Protein AF-A0A2D7FK79-F1 (afdb_monomer_lite)

Structure (mmCIF, N/CA/C/O backbone):
data_AF-A0A2D7FK79-F1
#
_entry.id   AF-A0A2D7FK79-F1
#
loop_
_atom_site.group_PDB
_atom_site.id
_atom_site.type_symbol
_atom_site.label_atom_id
_atom_site.label_alt_id
_atom_site.label_comp_id
_atom_site.label_asym_id
_atom_site.label_entity_id
_atom_site.label_seq_id
_atom_site.pdbx_PDB_ins_code
_atom_site.Cartn_x
_atom_site.Cartn_y
_atom_site.Cartn_z
_atom_site.occupancy
_atom_site.B_iso_or_equiv
_atom_site.auth_seq_id
_atom_site.auth_comp_id
_atom_site.auth_asym_id
_atom_site.auth_atom_id
_atom_site.pdbx_PDB_model_num
ATOM 1 N N . MET A 1 1 ? -63.936 33.164 62.887 1.00 45.69 1 MET A N 1
ATOM 2 C CA . MET A 1 1 ? -63.053 32.159 62.251 1.00 45.69 1 MET A CA 1
ATOM 3 C C . MET A 1 1 ? -62.659 32.658 60.865 1.00 45.69 1 MET A C 1
ATOM 5 O O . MET A 1 1 ? -63.479 32.585 59.967 1.00 45.69 1 MET A O 1
ATOM 9 N N . LEU A 1 2 ? -61.465 33.233 60.682 1.00 51.94 2 LEU A N 1
ATOM 10 C CA . LEU A 1 2 ? -61.023 33.775 59.384 1.00 51.94 2 LEU A CA 1
ATOM 11 C C . LEU A 1 2 ? -59.509 33.596 59.213 1.00 51.94 2 LEU A C 1
ATOM 13 O O . LEU A 1 2 ? -58.746 34.542 59.372 1.00 51.94 2 LEU A O 1
ATOM 17 N N . LYS A 1 3 ? -59.059 32.373 58.924 1.00 54.53 3 LYS A N 1
ATOM 18 C CA . LYS A 1 3 ? -57.685 32.111 58.460 1.00 54.53 3 LYS A CA 1
ATOM 19 C C . LYS A 1 3 ? -57.657 30.907 57.514 1.00 54.53 3 LYS A C 1
ATOM 21 O O . LYS A 1 3 ? -57.050 29.910 57.854 1.00 54.53 3 LYS A O 1
ATOM 26 N N . ASN A 1 4 ? -58.330 30.981 56.363 1.00 54.19 4 ASN A N 1
ATOM 27 C CA . ASN A 1 4 ? -58.202 29.995 55.272 1.00 54.19 4 ASN A CA 1
ATOM 28 C C . ASN A 1 4 ? -58.569 30.617 53.909 1.00 54.19 4 ASN A C 1
ATOM 30 O O . ASN A 1 4 ? -59.445 30.129 53.218 1.00 54.19 4 ASN A O 1
ATOM 34 N N . LEU A 1 5 ? -57.942 31.738 53.535 1.00 56.78 5 LEU A N 1
ATOM 35 C CA . LEU A 1 5 ? -58.024 32.250 52.151 1.00 56.78 5 LEU A CA 1
ATOM 36 C C . LEU A 1 5 ? -56.651 32.558 51.529 1.00 56.78 5 LEU A C 1
ATOM 38 O O . LEU A 1 5 ? -56.518 32.614 50.311 1.00 56.78 5 LEU A O 1
ATOM 42 N N . ALA A 1 6 ? -55.602 32.722 52.344 1.00 54.41 6 ALA A N 1
ATOM 43 C CA . ALA A 1 6 ? -54.239 32.938 51.850 1.00 54.41 6 ALA A CA 1
ATOM 44 C C . ALA A 1 6 ? -53.544 31.636 51.403 1.00 54.41 6 ALA A C 1
ATOM 46 O O . ALA A 1 6 ? -52.600 31.680 50.615 1.00 54.41 6 ALA A O 1
ATOM 47 N N . LYS A 1 7 ? -54.002 30.476 51.896 1.00 50.06 7 LYS A N 1
ATOM 48 C CA . LYS A 1 7 ? -53.406 29.167 51.583 1.00 50.06 7 LYS A CA 1
ATOM 49 C C . LYS A 1 7 ? -53.801 28.677 50.184 1.00 50.06 7 LYS A C 1
ATOM 51 O O . LYS A 1 7 ? -52.971 28.093 49.493 1.00 50.06 7 LYS A O 1
ATOM 56 N N . ASP A 1 8 ? -55.005 29.026 49.734 1.00 52.53 8 ASP A N 1
ATOM 57 C CA . ASP A 1 8 ? -55.567 28.531 48.471 1.00 52.53 8 ASP A CA 1
ATOM 58 C C . ASP A 1 8 ? -55.015 29.267 47.242 1.00 52.53 8 ASP A C 1
ATOM 60 O O . ASP A 1 8 ? -54.855 28.676 46.176 1.00 52.53 8 ASP A O 1
ATOM 64 N N . ARG A 1 9 ? -54.613 30.538 47.390 1.00 54.81 9 ARG A N 1
ATOM 65 C CA . ARG A 1 9 ? -53.990 31.302 46.293 1.00 54.81 9 ARG A CA 1
ATOM 66 C C . ARG A 1 9 ? -52.567 30.838 45.965 1.00 54.81 9 ARG A C 1
ATOM 68 O O . ARG A 1 9 ? -52.196 30.826 44.797 1.00 54.81 9 ARG A O 1
ATOM 75 N N . ARG A 1 10 ? -51.804 30.366 46.961 1.00 54.81 10 ARG A N 1
ATOM 76 C CA . ARG A 1 10 ? -50.448 29.825 46.743 1.00 54.81 10 ARG A CA 1
ATOM 77 C C . ARG A 1 10 ? -50.456 28.508 45.966 1.00 54.81 10 ARG A C 1
ATOM 79 O O . ARG A 1 10 ? -49.576 28.298 45.143 1.00 54.81 10 ARG A O 1
ATOM 86 N N . ALA A 1 11 ? -51.448 27.643 46.181 1.00 48.62 11 ALA A N 1
ATOM 87 C CA . ALA A 1 11 ? -51.565 26.388 45.435 1.00 48.62 11 ALA A CA 1
ATOM 88 C C . ALA A 1 11 ? -51.902 26.619 43.947 1.00 48.62 11 ALA A C 1
ATOM 90 O O . ALA A 1 11 ? -51.396 25.908 43.080 1.00 48.62 11 ALA A O 1
ATOM 91 N N . ALA A 1 12 ? -52.700 27.648 43.641 1.00 47.81 12 ALA A N 1
ATOM 92 C CA . ALA A 1 12 ? -53.093 27.984 42.273 1.00 47.81 12 ALA A CA 1
ATOM 93 C C . ALA A 1 12 ? -51.982 28.679 41.457 1.00 47.81 12 ALA A C 1
ATOM 95 O O . ALA A 1 12 ? -51.916 28.501 40.241 1.00 47.81 12 ALA A O 1
ATOM 96 N N . GLU A 1 13 ? -51.083 29.435 42.097 1.00 49.25 13 GLU A N 1
ATOM 97 C CA . GLU A 1 13 ? -49.941 30.062 41.408 1.00 49.25 13 GLU A CA 1
ATOM 98 C C . GLU A 1 13 ? -48.824 29.062 41.070 1.00 49.25 13 GLU A C 1
ATOM 100 O O . GLU A 1 13 ? -48.232 29.146 39.995 1.00 49.25 13 GLU A O 1
ATOM 105 N N . ILE A 1 14 ? -48.577 28.067 41.930 1.00 50.00 14 ILE A N 1
ATOM 106 C CA . ILE A 1 14 ? -47.514 27.067 41.718 1.00 50.00 14 ILE A CA 1
ATOM 107 C C . ILE A 1 14 ? -47.844 26.139 40.531 1.00 50.00 14 ILE A C 1
ATOM 109 O O . ILE A 1 14 ? -46.950 25.743 39.785 1.00 50.00 14 ILE A O 1
ATOM 113 N N . ALA A 1 15 ? -49.128 25.858 40.282 1.00 51.53 15 ALA A N 1
ATOM 114 C CA . ALA A 1 15 ? -49.566 25.040 39.147 1.00 51.53 15 ALA A CA 1
ATOM 115 C C . ALA A 1 15 ? -49.451 25.753 37.783 1.00 51.53 15 ALA A C 1
ATOM 117 O O . ALA A 1 15 ? -49.364 25.090 36.752 1.00 51.53 15 ALA A O 1
ATOM 118 N N . LYS A 1 16 ? -49.410 27.093 37.754 1.00 49.41 16 LYS A N 1
ATOM 119 C CA . LYS A 1 16 ? -49.280 27.874 36.508 1.00 49.41 16 LYS A CA 1
ATOM 120 C C . LYS A 1 16 ? -47.835 27.987 36.011 1.00 49.41 16 LYS A C 1
ATOM 122 O O . LYS A 1 16 ? -47.616 28.342 34.857 1.00 49.41 16 LYS A O 1
ATOM 127 N N . ALA A 1 17 ? -46.867 27.664 36.868 1.00 48.56 17 ALA A N 1
ATOM 128 C CA . ALA A 1 17 ? -45.440 27.686 36.555 1.00 48.56 17 ALA A CA 1
ATOM 129 C C . ALA A 1 17 ? -44.871 26.307 36.165 1.00 48.56 17 ALA A C 1
ATOM 131 O O . ALA A 1 17 ? -43.729 26.227 35.714 1.00 48.56 17 ALA A O 1
ATOM 132 N N . TYR A 1 18 ? -45.638 25.218 36.302 1.00 48.09 18 TYR A N 1
ATOM 133 C CA . TYR A 1 18 ? -45.179 23.885 35.909 1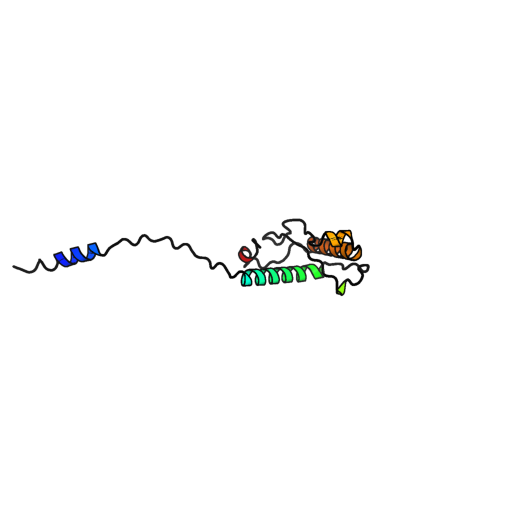.00 48.09 18 TYR A CA 1
ATOM 134 C C . TYR A 1 18 ? -45.495 23.609 34.437 1.00 48.09 18 TYR A C 1
ATOM 136 O O . TYR A 1 18 ? -46.482 22.966 34.084 1.00 48.09 18 TYR A O 1
ATOM 144 N N . VAL A 1 19 ? -44.623 24.095 33.557 1.00 54.34 19 VAL A N 1
ATOM 145 C CA . VAL A 1 19 ? -44.492 23.522 32.216 1.00 54.34 19 VAL A CA 1
ATOM 146 C C . VAL A 1 19 ? -43.682 22.236 32.387 1.00 54.34 19 VAL A C 1
ATOM 148 O O . VAL A 1 19 ? -42.546 22.325 32.859 1.00 54.34 19 VAL A O 1
ATOM 151 N N . PRO A 1 20 ? -44.194 21.040 32.034 1.00 47.28 20 PRO A N 1
ATOM 152 C CA . PRO A 1 20 ? -43.343 19.867 32.000 1.00 47.28 20 PRO A CA 1
ATOM 153 C C . PRO A 1 20 ? -42.301 20.134 30.920 1.00 47.28 20 PRO A C 1
ATOM 155 O O . PRO A 1 20 ? -42.610 20.154 29.726 1.00 47.28 20 PRO A O 1
ATOM 158 N N . ALA A 1 21 ? -41.067 20.397 31.346 1.00 50.34 21 ALA A N 1
ATOM 159 C CA . ALA A 1 21 ? -39.923 20.373 30.465 1.00 50.34 21 ALA A CA 1
ATOM 160 C C . ALA A 1 21 ? -39.932 18.986 29.825 1.00 50.34 21 ALA A C 1
ATOM 162 O O . ALA A 1 21 ? -39.575 17.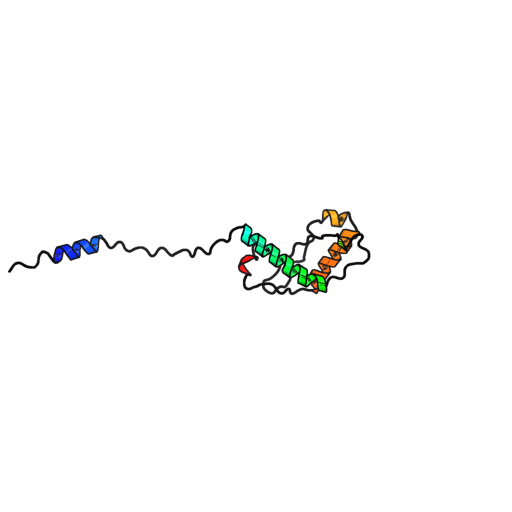993 30.460 1.00 50.34 21 ALA A O 1
ATOM 163 N N . LYS A 1 22 ? -40.411 18.902 28.575 1.00 49.72 22 LYS A N 1
ATOM 164 C CA . LYS A 1 22 ? -40.114 17.768 27.711 1.00 49.72 22 LYS A CA 1
ATOM 165 C C . LYS A 1 22 ? -38.618 17.578 27.858 1.00 49.72 22 LYS A C 1
ATOM 167 O O . LYS A 1 22 ? -37.862 18.476 27.491 1.00 49.72 22 LYS A O 1
ATOM 172 N N . VAL A 1 23 ? -38.221 16.452 28.442 1.00 49.16 23 VAL A N 1
ATOM 173 C CA . VAL A 1 23 ? -36.848 15.971 28.413 1.00 49.16 23 VAL A CA 1
ATOM 174 C C . VAL A 1 23 ? -36.530 15.838 26.932 1.00 49.16 23 VAL A C 1
ATOM 176 O O . VAL A 1 23 ? -36.841 14.839 26.283 1.00 49.16 23 VAL A O 1
ATOM 179 N N . ALA A 1 24 ? -36.026 16.929 26.359 1.00 48.41 24 ALA A N 1
ATOM 180 C CA . ALA A 1 24 ? -35.410 16.933 25.064 1.00 48.41 24 ALA A CA 1
ATOM 181 C C . ALA A 1 24 ? -34.286 15.927 25.226 1.00 48.41 24 ALA A C 1
ATOM 183 O O . ALA A 1 24 ? -33.358 16.158 25.999 1.00 48.41 24 ALA A O 1
ATOM 184 N N . LYS A 1 25 ? -34.448 14.767 24.582 1.00 41.28 25 LYS A N 1
ATOM 185 C CA . LYS A 1 25 ? -33.383 13.789 24.420 1.00 41.28 25 LYS A CA 1
ATOM 186 C C . LYS A 1 25 ? -32.151 14.588 24.032 1.00 41.28 25 LYS A C 1
ATOM 188 O O . LYS A 1 25 ? -32.117 15.156 22.938 1.00 41.28 25 LYS A O 1
ATOM 193 N N . GLN A 1 26 ? -31.205 14.697 24.959 1.00 41.81 26 GLN A N 1
ATOM 194 C CA . GLN A 1 26 ? -29.901 15.242 24.660 1.00 41.81 26 GLN A CA 1
ATOM 195 C C . GLN A 1 26 ? -29.373 14.338 23.556 1.00 41.81 26 GLN A C 1
ATOM 197 O O . GLN A 1 26 ? -29.131 13.151 23.769 1.00 41.81 26 GLN A O 1
ATOM 202 N N . LYS A 1 27 ? -29.322 14.866 22.333 1.00 43.53 27 LYS A N 1
ATOM 203 C CA . LYS A 1 27 ? -28.494 14.260 21.307 1.00 43.53 27 LYS A CA 1
ATOM 204 C C . LYS A 1 27 ? -27.097 14.356 21.893 1.00 43.53 27 LYS A C 1
ATOM 206 O O . LYS A 1 27 ? -26.620 15.462 22.120 1.00 43.53 27 LYS A O 1
ATOM 211 N N . GLU A 1 28 ? -26.517 13.219 22.250 1.00 44.19 28 GLU A N 1
ATOM 212 C CA . GLU A 1 28 ? -25.112 13.147 22.613 1.00 44.19 28 GLU A CA 1
ATOM 213 C C . GLU A 1 28 ? -24.315 13.708 21.432 1.00 44.19 28 GLU A C 1
ATOM 215 O O . GLU A 1 28 ? -24.058 13.019 20.443 1.00 44.19 28 GLU A O 1
ATOM 220 N N . ASP A 1 29 ? -23.959 14.988 21.511 1.00 51.72 29 ASP A N 1
ATOM 221 C CA . ASP A 1 29 ? -22.993 15.604 20.620 1.00 51.72 29 ASP A CA 1
ATOM 222 C C . ASP A 1 29 ? -21.626 15.038 21.002 1.00 51.72 29 ASP A C 1
ATOM 224 O O . ASP A 1 29 ? -20.844 15.637 21.741 1.00 51.72 29 ASP A O 1
ATOM 228 N N . LYS A 1 30 ? -21.328 13.829 20.505 1.00 50.78 30 LYS A N 1
ATOM 229 C CA . LYS A 1 30 ? -19.944 13.361 2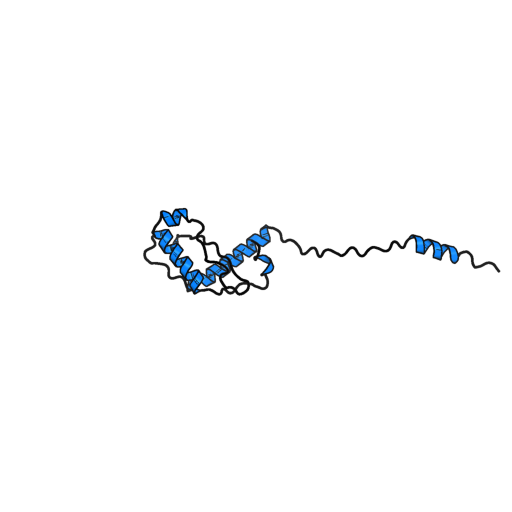0.413 1.00 50.78 30 LYS A CA 1
ATOM 230 C C . LYS A 1 30 ? -19.169 14.471 19.693 1.00 50.78 30 LYS A C 1
ATOM 232 O O . LYS A 1 30 ? -19.562 14.826 18.577 1.00 50.78 30 LYS A O 1
ATOM 237 N N . PRO A 1 31 ? -18.098 15.037 20.277 1.00 51.00 31 PRO A N 1
ATOM 238 C CA . PRO A 1 31 ? -17.391 16.139 19.648 1.00 51.00 31 PRO A CA 1
ATOM 239 C C . PRO A 1 31 ? -16.862 15.665 18.294 1.00 51.00 31 PRO A C 1
ATOM 241 O O . PRO A 1 31 ? -15.989 14.795 18.219 1.00 51.00 31 PRO A O 1
ATOM 244 N N . LYS A 1 32 ? -17.407 16.220 17.205 1.00 59.69 32 LYS A N 1
ATOM 245 C CA . LYS A 1 32 ? -16.835 16.075 15.865 1.00 59.69 32 LYS A CA 1
ATOM 246 C C . LYS A 1 32 ? -15.464 16.738 15.930 1.00 59.69 32 LYS A C 1
ATOM 248 O O . LYS A 1 32 ? -15.371 17.962 15.959 1.00 59.69 32 LYS A O 1
ATOM 253 N N . ARG A 1 33 ? -14.406 15.935 16.065 1.00 62.25 33 ARG A N 1
ATOM 254 C CA . ARG A 1 33 ? -13.024 16.431 16.115 1.00 62.25 33 ARG A CA 1
ATOM 255 C C . ARG A 1 33 ? -12.772 17.380 14.946 1.00 62.25 33 ARG A C 1
ATOM 257 O O . ARG A 1 33 ? -13.305 17.172 13.856 1.00 62.25 33 ARG A O 1
ATOM 264 N N . SER A 1 34 ? -11.941 18.400 15.160 1.00 81.19 34 SER A N 1
ATOM 265 C CA . SER A 1 34 ? -11.550 19.294 14.070 1.00 81.19 34 SER A CA 1
ATOM 266 C C . SER A 1 34 ? -10.911 18.478 12.937 1.00 81.19 34 SER A C 1
ATOM 268 O O . SER A 1 34 ? -10.193 17.504 13.186 1.00 81.19 34 SER A O 1
ATOM 270 N N . ALA A 1 35 ? -11.149 18.864 11.681 1.00 79.12 35 ALA A N 1
ATOM 271 C CA . ALA A 1 35 ? -10.585 18.171 10.516 1.00 79.12 35 ALA A CA 1
ATOM 272 C C . ALA A 1 35 ? -9.048 18.051 10.586 1.00 79.12 35 ALA A C 1
ATOM 274 O O . ALA A 1 35 ? -8.465 17.084 10.098 1.00 79.12 35 ALA A O 1
ATOM 275 N N . LEU A 1 36 ? -8.388 19.011 11.244 1.00 80.62 36 LEU A N 1
ATOM 276 C CA . LEU A 1 36 ? -6.957 18.975 11.534 1.00 80.62 36 LEU A CA 1
ATOM 277 C C . LEU A 1 36 ? -6.578 17.787 12.428 1.00 80.62 36 LEU A C 1
ATOM 279 O O . LEU A 1 36 ? -5.634 17.064 12.119 1.00 80.62 36 LEU A O 1
ATOM 283 N N . GLN A 1 37 ? -7.325 17.552 13.507 1.00 79.56 37 GLN A N 1
ATOM 284 C CA . GLN A 1 37 ? -7.051 16.449 14.424 1.00 79.56 37 GLN A CA 1
ATOM 285 C C . GLN A 1 37 ? -7.244 15.085 13.747 1.00 79.56 37 GLN A C 1
ATOM 287 O O . GLN A 1 37 ? -6.437 14.184 13.963 1.00 79.56 37 GLN A O 1
ATOM 292 N N . ALA A 1 38 ? -8.256 14.941 12.884 1.00 76.19 38 ALA A N 1
ATOM 293 C CA . ALA A 1 38 ? -8.453 13.725 12.091 1.00 76.19 38 ALA A CA 1
ATOM 294 C C . ALA A 1 38 ? -7.266 13.449 11.147 1.00 76.19 38 ALA A C 1
ATOM 296 O O . ALA A 1 38 ? -6.752 12.332 11.103 1.00 76.19 38 ALA A O 1
ATOM 297 N N . ARG A 1 39 ? -6.764 14.482 10.457 1.00 76.56 39 ARG A N 1
ATOM 298 C CA . ARG A 1 39 ? -5.592 14.373 9.568 1.00 76.56 39 ARG A CA 1
ATOM 299 C C . ARG A 1 39 ? -4.315 13.990 10.314 1.00 76.56 39 ARG A C 1
ATOM 301 O O . ARG A 1 39 ? -3.572 13.137 9.839 1.00 76.56 39 ARG A O 1
ATOM 308 N N . LEU A 1 40 ? -4.064 14.590 11.479 1.00 79.69 40 LEU A N 1
ATOM 309 C CA . LEU A 1 40 ? -2.898 14.261 12.309 1.00 79.69 40 LEU A CA 1
ATOM 310 C C . LEU A 1 40 ? -2.932 12.801 12.780 1.00 79.69 40 LEU A C 1
ATOM 312 O O . LEU A 1 40 ? -1.912 12.115 12.740 1.00 79.69 40 LEU A O 1
ATOM 316 N N . MET A 1 41 ? -4.110 12.306 13.162 1.00 78.06 41 MET A N 1
ATOM 317 C CA . MET A 1 41 ? -4.295 10.901 13.529 1.00 78.06 41 MET A CA 1
ATOM 318 C C . MET A 1 41 ? -4.062 9.961 12.342 1.00 78.06 41 MET A C 1
ATOM 320 O O . MET A 1 41 ? -3.327 8.984 12.478 1.00 78.06 41 MET A O 1
ATOM 324 N N . ALA A 1 42 ? -4.622 10.273 11.167 1.00 76.88 42 ALA A N 1
ATOM 325 C CA . ALA A 1 42 ? -4.398 9.497 9.946 1.00 76.88 42 ALA A CA 1
ATOM 326 C C . ALA A 1 42 ? -2.906 9.454 9.559 1.00 76.88 42 ALA A C 1
ATOM 328 O O . ALA A 1 42 ? -2.383 8.395 9.209 1.00 76.88 42 ALA A O 1
ATOM 329 N N . ALA A 1 43 ? -2.191 10.574 9.701 1.00 78.69 43 ALA A N 1
ATOM 330 C CA . ALA A 1 43 ? -0.746 10.627 9.489 1.00 78.69 43 ALA A CA 1
ATOM 331 C C . ALA A 1 43 ? 0.018 9.735 10.486 1.00 78.69 43 ALA A C 1
ATOM 333 O O . ALA A 1 43 ? 0.899 8.973 10.082 1.00 78.69 43 ALA 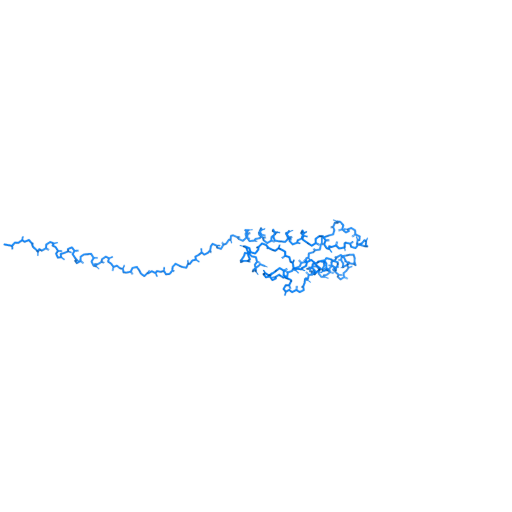A O 1
ATOM 334 N N . GLY A 1 44 ? -0.348 9.768 11.772 1.00 82.50 44 GLY A N 1
ATOM 335 C CA . GLY A 1 44 ? 0.232 8.893 12.796 1.00 82.50 44 GLY A CA 1
ATOM 336 C C . GLY A 1 44 ? -0.014 7.403 12.528 1.00 82.50 44 GLY A C 1
ATOM 337 O O . GLY A 1 44 ? 0.893 6.583 12.693 1.00 82.50 44 GLY A O 1
ATOM 338 N N . LEU A 1 45 ? -1.210 7.050 12.044 1.00 82.62 45 LEU A N 1
ATOM 339 C CA . LEU A 1 45 ? -1.540 5.689 11.618 1.00 82.62 45 LEU A CA 1
ATOM 340 C C . LEU A 1 45 ? -0.658 5.246 10.445 1.00 82.62 45 LEU A C 1
ATOM 342 O O . LEU A 1 45 ? -0.033 4.188 10.517 1.00 82.62 45 LEU A O 1
ATOM 346 N N . GLY A 1 46 ? -0.536 6.081 9.409 1.00 84.19 46 GLY A N 1
ATOM 347 C CA . GLY A 1 46 ? 0.331 5.815 8.259 1.00 84.19 46 GLY A CA 1
ATOM 348 C C . GLY A 1 46 ? 1.791 5.586 8.663 1.00 84.19 46 GLY A C 1
ATOM 349 O O . GLY A 1 46 ? 2.426 4.645 8.189 1.00 84.19 46 GLY A O 1
ATOM 350 N N . GLN A 1 47 ? 2.312 6.379 9.604 1.00 86.56 47 GLN A N 1
ATOM 351 C CA . GLN A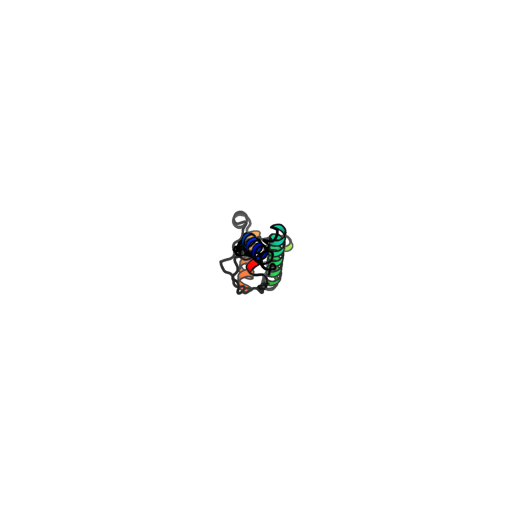 1 47 ? 3.661 6.188 10.150 1.00 86.56 47 GLN A CA 1
ATOM 352 C C . GLN A 1 47 ? 3.802 4.896 10.968 1.00 86.56 47 GLN A C 1
ATOM 354 O O . GLN A 1 47 ? 4.847 4.246 10.919 1.00 86.56 47 GLN A O 1
ATOM 359 N N . SER A 1 48 ? 2.777 4.508 11.733 1.00 88.75 48 SER A N 1
ATOM 360 C CA . SER A 1 48 ? 2.767 3.234 12.466 1.00 88.75 48 SER A CA 1
ATOM 361 C C . SER A 1 48 ? 2.850 2.044 11.512 1.00 88.75 48 SER A C 1
ATOM 363 O O . SER A 1 48 ? 3.662 1.141 11.712 1.00 88.75 48 SER A O 1
ATOM 365 N N . VAL A 1 49 ? 2.054 2.072 10.444 1.00 90.44 49 VAL A N 1
ATOM 366 C CA . VAL A 1 49 ? 2.054 1.026 9.417 1.00 90.44 49 VAL A CA 1
ATOM 367 C C . VAL A 1 49 ? 3.397 0.996 8.698 1.00 90.44 49 VAL A C 1
ATOM 369 O O . VAL A 1 49 ? 3.991 -0.067 8.574 1.00 90.44 49 VAL A O 1
ATOM 372 N N . ASN A 1 50 ? 3.929 2.154 8.295 1.00 90.19 50 ASN A N 1
ATOM 373 C CA . ASN A 1 50 ? 5.223 2.234 7.619 1.00 90.19 50 ASN A CA 1
ATOM 374 C C . ASN A 1 50 ? 6.342 1.573 8.445 1.00 90.19 50 ASN A C 1
ATOM 376 O O . ASN A 1 50 ? 7.058 0.716 7.931 1.00 90.19 50 ASN A O 1
ATOM 380 N N . ARG A 1 51 ? 6.415 1.868 9.752 1.00 92.00 51 ARG A N 1
ATOM 381 C CA . ARG A 1 51 ? 7.387 1.241 10.667 1.00 92.00 51 ARG A CA 1
ATOM 382 C C . ARG A 1 51 ? 7.260 -0.280 10.748 1.00 92.00 51 ARG A C 1
ATOM 384 O O . ARG A 1 51 ? 8.263 -0.951 10.951 1.00 92.00 51 ARG A O 1
ATOM 391 N N . GLN A 1 52 ? 6.052 -0.815 10.596 1.00 93.44 52 GLN A N 1
ATOM 392 C CA . GLN A 1 52 ? 5.810 -2.260 10.590 1.00 93.44 52 GLN A CA 1
ATOM 393 C C . GLN A 1 52 ? 6.114 -2.905 9.234 1.00 93.44 52 GLN A C 1
ATOM 395 O O . GLN A 1 52 ? 6.447 -4.082 9.195 1.00 93.44 52 GLN A O 1
ATOM 400 N N . VAL A 1 53 ? 6.032 -2.146 8.136 1.00 92.94 53 VAL A N 1
ATOM 401 C CA . VAL A 1 53 ? 6.318 -2.636 6.778 1.00 92.94 53 VAL A CA 1
ATOM 402 C C . VAL A 1 53 ? 7.815 -2.714 6.494 1.00 92.94 53 VAL A C 1
ATOM 404 O O . VAL A 1 53 ? 8.262 -3.670 5.863 1.00 92.94 53 VAL A O 1
ATOM 407 N N . VAL A 1 54 ? 8.588 -1.726 6.960 1.00 90.81 54 VAL A N 1
ATOM 408 C CA . VAL A 1 54 ? 10.037 -1.626 6.701 1.00 90.81 54 VAL A CA 1
ATOM 409 C C . VAL A 1 54 ? 10.791 -2.937 6.993 1.00 90.81 54 VAL A C 1
ATOM 411 O O . VAL A 1 54 ? 11.554 -3.356 6.125 1.00 90.81 54 VAL A O 1
ATOM 414 N N . PRO A 1 55 ? 10.557 -3.647 8.116 1.00 91.81 55 PRO A N 1
ATOM 415 C CA . PRO A 1 55 ? 11.231 -4.914 8.403 1.00 91.81 55 PRO A CA 1
ATOM 416 C C . PRO A 1 55 ? 10.962 -6.053 7.409 1.00 91.81 55 PRO A C 1
ATOM 418 O O . PRO A 1 55 ? 11.845 -6.882 7.217 1.00 91.81 55 PRO A O 1
ATOM 421 N N . CYS A 1 56 ? 9.784 -6.125 6.769 1.00 93.69 56 CYS A N 1
ATOM 422 C CA . CYS A 1 56 ? 9.516 -7.167 5.762 1.00 93.69 56 CYS A CA 1
ATOM 423 C C . CYS A 1 56 ? 9.856 -6.718 4.335 1.00 93.69 56 CYS A C 1
ATOM 425 O O . CYS A 1 56 ? 9.677 -7.485 3.384 1.00 93.69 56 CYS A O 1
ATOM 427 N N . TRP A 1 57 ? 10.295 -5.471 4.145 1.00 91.06 57 TRP A N 1
ATOM 428 C CA . TRP A 1 57 ? 10.524 -4.932 2.815 1.00 91.06 57 TRP A CA 1
ATOM 429 C C . TRP A 1 57 ? 11.919 -5.279 2.295 1.00 91.06 57 TRP A C 1
ATOM 431 O O . TRP A 1 57 ? 12.922 -4.675 2.664 1.00 91.06 57 TRP A O 1
ATOM 441 N N . SER A 1 58 ? 11.975 -6.230 1.360 1.00 87.81 58 SER A N 1
ATOM 442 C CA . SER A 1 58 ? 13.179 -6.491 0.568 1.00 87.81 58 SER A CA 1
ATOM 443 C C . SER A 1 58 ? 13.318 -5.436 -0.534 1.00 87.81 58 SER A C 1
ATOM 445 O O . SER A 1 58 ? 12.693 -5.529 -1.595 1.00 87.81 58 SER A O 1
ATOM 447 N N . ILE A 1 59 ? 14.097 -4.387 -0.262 1.00 82.88 59 ILE A N 1
ATOM 448 C CA . ILE A 1 59 ? 14.344 -3.309 -1.224 1.00 82.88 59 ILE A CA 1
ATOM 449 C C . ILE A 1 59 ? 15.191 -3.864 -2.386 1.00 82.88 59 ILE A C 1
ATOM 451 O O . ILE A 1 59 ? 16.318 -4.308 -2.164 1.00 82.88 59 ILE A O 1
ATOM 455 N N . PRO A 1 60 ? 14.675 -3.864 -3.627 1.00 78.12 60 PRO A N 1
ATOM 456 C CA . PRO A 1 60 ? 15.376 -4.440 -4.767 1.00 78.12 60 PRO A CA 1
ATOM 457 C C . PRO A 1 60 ? 16.616 -3.615 -5.137 1.00 78.12 60 PRO A C 1
ATOM 459 O O . PRO A 1 60 ? 16.520 -2.421 -5.420 1.00 78.12 60 PRO A O 1
ATOM 462 N N . ALA A 1 61 ? 17.774 -4.279 -5.222 1.00 68.06 61 ALA A N 1
ATOM 463 C CA . ALA A 1 61 ? 19.070 -3.662 -5.536 1.00 68.06 61 ALA A CA 1
ATOM 464 C C . ALA A 1 61 ? 19.127 -2.963 -6.915 1.00 68.06 61 ALA A C 1
ATOM 466 O O . ALA A 1 61 ? 20.004 -2.139 -7.156 1.00 68.06 61 ALA A O 1
ATOM 467 N N . GLY A 1 62 ? 18.189 -3.271 -7.820 1.00 62.81 62 GLY A N 1
ATOM 468 C CA . GLY A 1 62 ? 18.115 -2.705 -9.173 1.00 62.81 62 GLY A CA 1
ATOM 469 C C . GLY A 1 62 ? 17.358 -1.377 -9.290 1.00 62.81 62 GLY A C 1
ATOM 470 O O . GLY A 1 62 ? 17.335 -0.780 -10.367 1.00 62.81 62 GLY A O 1
ATOM 471 N N . ALA A 1 63 ? 16.730 -0.896 -8.217 1.00 66.50 63 ALA A N 1
ATOM 472 C CA . ALA A 1 63 ? 16.035 0.380 -8.247 1.00 66.50 63 ALA A CA 1
ATOM 473 C C . ALA A 1 63 ? 17.028 1.540 -8.117 1.00 66.50 63 ALA A C 1
ATOM 475 O O . ALA A 1 63 ? 17.514 1.854 -7.027 1.00 66.50 63 ALA A O 1
ATOM 476 N N . LYS A 1 64 ? 17.328 2.207 -9.237 1.00 63.53 64 LYS A N 1
ATOM 477 C CA . LYS A 1 64 ? 18.144 3.428 -9.218 1.00 63.53 64 LYS A CA 1
ATOM 478 C C . LYS A 1 64 ? 17.539 4.434 -8.234 1.00 63.53 64 LYS A C 1
ATOM 480 O O . LYS A 1 64 ? 16.340 4.702 -8.278 1.00 63.53 64 LYS A O 1
ATOM 485 N N . ASN A 1 65 ? 18.372 4.998 -7.359 1.00 66.25 65 ASN A N 1
ATOM 486 C CA . ASN A 1 65 ? 17.971 5.953 -6.319 1.00 66.25 65 ASN A CA 1
ATOM 487 C C . ASN A 1 65 ? 16.927 5.418 -5.318 1.00 66.25 65 ASN A C 1
ATOM 489 O O . ASN A 1 65 ? 16.139 6.207 -4.798 1.00 66.25 65 ASN A O 1
ATOM 493 N N . ALA A 1 66 ? 16.925 4.111 -5.016 1.00 67.88 66 ALA A N 1
ATOM 494 C CA . ALA A 1 66 ? 15.997 3.502 -4.054 1.00 67.88 66 ALA A CA 1
ATOM 495 C C . ALA A 1 66 ? 15.892 4.277 -2.724 1.00 67.88 66 ALA A C 1
ATOM 497 O O . ALA A 1 66 ? 14.790 4.447 -2.212 1.00 67.88 66 ALA A O 1
ATOM 498 N N . GLY A 1 67 ? 17.006 4.819 -2.211 1.00 70.31 67 GLY A N 1
ATOM 499 C CA . GLY A 1 67 ? 17.033 5.599 -0.964 1.00 70.31 67 GLY A CA 1
ATOM 500 C C . GLY A 1 67 ? 16.257 6.925 -0.999 1.00 70.31 67 GLY A C 1
ATOM 501 O O . GLY A 1 67 ? 15.800 7.383 0.042 1.00 70.31 67 GLY A O 1
ATOM 502 N N . ASN A 1 68 ? 16.048 7.509 -2.184 1.00 78.50 68 ASN A N 1
ATOM 503 C CA . ASN A 1 68 ? 15.305 8.765 -2.366 1.00 78.50 68 ASN A CA 1
ATOM 504 C C . ASN A 1 68 ? 13.932 8.546 -3.023 1.00 78.50 68 ASN A C 1
ATOM 506 O O . ASN A 1 68 ? 13.210 9.506 -3.307 1.00 78.50 68 ASN A O 1
ATOM 510 N N . MET A 1 69 ? 13.564 7.296 -3.310 1.00 85.38 69 MET A N 1
ATOM 511 C CA . MET A 1 69 ? 12.331 6.982 -4.014 1.00 85.38 69 MET A CA 1
ATOM 512 C C . MET A 1 69 ? 11.163 6.862 -3.036 1.00 85.38 69 MET A C 1
ATOM 514 O O . MET A 1 69 ? 11.147 6.005 -2.157 1.00 85.38 69 MET A O 1
ATOM 518 N N . ARG A 1 70 ? 10.143 7.699 -3.229 1.00 89.00 70 ARG A N 1
ATOM 519 C CA . ARG A 1 70 ? 8.876 7.615 -2.498 1.00 89.00 70 ARG A CA 1
ATOM 520 C C . ARG A 1 70 ? 7.826 6.925 -3.363 1.00 89.00 70 ARG A C 1
ATOM 522 O O . ARG A 1 70 ? 7.571 7.371 -4.480 1.00 89.00 70 ARG A O 1
ATOM 529 N N . VAL A 1 71 ? 7.206 5.873 -2.832 1.00 90.75 71 VAL A N 1
ATOM 530 C CA . VAL A 1 71 ? 6.038 5.212 -3.428 1.00 90.75 71 VAL A CA 1
ATOM 531 C C . VAL A 1 71 ? 4.834 5.495 -2.541 1.00 90.75 71 VAL A C 1
ATOM 533 O O . VAL A 1 71 ? 4.849 5.173 -1.355 1.00 90.75 71 VAL A O 1
ATOM 536 N N . GLU A 1 72 ? 3.798 6.102 -3.111 1.00 93.12 72 GLU A N 1
ATOM 537 C CA . GLU A 1 72 ? 2.537 6.337 -2.414 1.00 93.12 72 GLU A CA 1
ATOM 538 C C . GLU A 1 72 ? 1.571 5.182 -2.689 1.00 93.12 72 GLU A C 1
ATOM 540 O O . GLU A 1 72 ? 1.283 4.849 -3.843 1.00 93.12 72 GLU A O 1
ATOM 545 N N . ILE A 1 73 ? 1.112 4.539 -1.615 1.00 93.88 73 ILE A N 1
ATOM 546 C CA . ILE A 1 73 ? 0.251 3.360 -1.674 1.00 93.88 73 ILE A CA 1
ATOM 547 C C . ILE A 1 73 ? -0.975 3.613 -0.811 1.00 93.88 73 ILE A C 1
ATOM 549 O O . ILE A 1 73 ? -0.864 3.846 0.393 1.00 93.88 73 ILE A O 1
ATOM 553 N N . ARG A 1 74 ? -2.152 3.491 -1.419 1.00 92.69 74 ARG A N 1
ATOM 554 C CA . ARG A 1 74 ? -3.424 3.453 -0.711 1.00 92.69 74 ARG A CA 1
ATOM 555 C C . ARG A 1 74 ? -3.718 2.040 -0.244 1.00 92.69 74 ARG A C 1
ATOM 557 O O . ARG A 1 74 ? -3.680 1.072 -1.010 1.00 92.69 74 ARG A O 1
ATOM 564 N N . ILE A 1 75 ? -4.062 1.947 1.030 1.00 90.94 75 ILE A N 1
ATOM 565 C CA . ILE A 1 75 ? -4.368 0.703 1.726 1.00 90.94 75 ILE A CA 1
ATOM 566 C C . ILE A 1 75 ? -5.725 0.825 2.404 1.00 90.94 75 ILE A C 1
ATOM 568 O O . ILE A 1 75 ? -6.069 1.877 2.934 1.00 90.94 75 ILE A O 1
ATOM 572 N N . ARG A 1 76 ? -6.502 -0.259 2.366 1.00 89.31 76 ARG A N 1
ATOM 573 C CA . ARG A 1 76 ? -7.722 -0.415 3.162 1.00 89.31 76 ARG A CA 1
ATOM 574 C C . ARG A 1 76 ? -7.456 -1.484 4.204 1.00 89.31 76 ARG A C 1
ATOM 576 O O . ARG A 1 76 ? -6.963 -2.556 3.853 1.00 89.31 76 ARG A O 1
ATOM 583 N N . MET A 1 77 ? -7.769 -1.191 5.457 1.00 86.50 77 MET A N 1
ATOM 584 C CA . MET A 1 77 ? -7.513 -2.084 6.582 1.00 86.50 77 MET A CA 1
ATOM 585 C C . MET A 1 77 ? -8.806 -2.454 7.285 1.00 86.50 77 MET A C 1
ATOM 587 O O . MET A 1 77 ? -9.721 -1.638 7.392 1.00 86.50 77 MET A O 1
ATOM 591 N N . ASN A 1 78 ? -8.839 -3.678 7.786 1.00 87.81 78 ASN A N 1
ATOM 592 C CA . ASN A 1 78 ? -9.886 -4.172 8.659 1.00 87.81 78 ASN A CA 1
ATOM 593 C C . ASN A 1 78 ? -9.569 -3.829 10.130 1.00 87.81 78 ASN A C 1
ATOM 595 O O . ASN A 1 78 ? -8.411 -3.570 10.473 1.00 87.81 78 ASN A O 1
ATOM 599 N N . PRO A 1 79 ? -10.576 -3.853 11.024 1.00 81.56 79 PRO A N 1
ATOM 600 C CA . PRO A 1 79 ? -10.374 -3.651 12.460 1.00 81.56 79 PRO A CA 1
ATOM 601 C C . PRO A 1 79 ? -9.541 -4.734 13.161 1.00 81.56 79 PRO A C 1
ATOM 603 O O . PRO A 1 79 ? -9.242 -4.583 14.335 1.00 81.56 79 PRO A O 1
ATOM 606 N N . ASP A 1 80 ? -9.184 -5.827 12.495 1.00 85.50 80 ASP A N 1
ATOM 607 C CA . ASP A 1 80 ? -8.267 -6.850 13.014 1.00 85.50 80 ASP A CA 1
ATOM 608 C C . ASP A 1 80 ? -6.816 -6.645 12.531 1.00 85.50 80 ASP A C 1
ATOM 610 O O . ASP A 1 80 ? -5.911 -7.379 12.930 1.00 85.50 80 ASP A O 1
ATOM 614 N N . GLY A 1 81 ? -6.581 -5.636 11.683 1.00 87.12 81 GLY A N 1
ATOM 615 C CA . GLY A 1 81 ? -5.259 -5.288 11.159 1.00 87.12 81 GLY A CA 1
ATOM 616 C C . GLY A 1 81 ? -4.917 -5.982 9.855 1.00 87.12 81 GLY A C 1
ATOM 617 O O . GLY A 1 81 ? -3.849 -5.738 9.290 1.00 87.12 81 GLY A O 1
ATOM 618 N N . THR A 1 82 ? -5.811 -6.827 9.348 1.00 92.19 82 THR A N 1
ATOM 619 C CA . THR A 1 82 ? -5.679 -7.412 8.018 1.00 92.19 82 THR A CA 1
ATOM 620 C C . THR A 1 82 ? -5.973 -6.374 6.932 1.00 92.19 82 THR A C 1
ATOM 622 O O . THR A 1 82 ? -6.546 -5.304 7.168 1.00 92.19 82 THR A O 1
ATOM 625 N N . LEU A 1 83 ? -5.556 -6.674 5.703 1.00 92.31 83 LEU A N 1
ATOM 626 C CA . LEU A 1 83 ? -5.871 -5.851 4.542 1.00 92.31 83 LEU A CA 1
ATOM 627 C C . LEU A 1 83 ? -7.311 -6.131 4.095 1.00 92.31 83 LEU A C 1
ATOM 629 O O . LEU A 1 83 ? -7.622 -7.230 3.648 1.00 92.31 83 LEU A O 1
ATOM 633 N N . GLY A 1 84 ? -8.174 -5.117 4.162 1.00 90.81 84 GLY A N 1
ATOM 634 C CA . GLY A 1 84 ? -9.568 -5.209 3.709 1.00 90.81 84 GLY A CA 1
ATOM 635 C C . GLY A 1 84 ? -9.726 -5.170 2.186 1.00 90.81 84 GLY A C 1
ATOM 636 O O . GLY A 1 84 ? -10.782 -5.495 1.651 1.00 90.81 84 GLY A O 1
ATOM 637 N N . ALA A 1 85 ? -8.680 -4.767 1.464 1.00 93.12 85 ALA A N 1
ATOM 638 C CA . ALA A 1 85 ? -8.602 -4.860 0.011 1.00 93.12 85 ALA A CA 1
ATOM 639 C C . ALA A 1 85 ? -7.141 -4.953 -0.439 1.00 93.12 85 ALA A C 1
ATOM 641 O O . ALA A 1 85 ? -6.220 -4.629 0.313 1.00 93.12 85 ALA A O 1
ATOM 642 N N . SER A 1 86 ? -6.927 -5.329 -1.702 1.00 93.62 86 SER A N 1
ATOM 643 C CA . SER A 1 86 ? -5.591 -5.269 -2.300 1.00 93.62 86 SER A CA 1
ATOM 644 C C . SER A 1 86 ? -5.039 -3.833 -2.263 1.00 93.62 86 SER A C 1
ATOM 646 O O . SER A 1 86 ? -5.710 -2.932 -2.777 1.00 93.62 86 SER A O 1
ATOM 648 N N . PRO A 1 87 ? -3.829 -3.616 -1.709 1.00 94.62 87 PRO A N 1
ATOM 649 C CA . PRO A 1 87 ? -3.134 -2.333 -1.763 1.00 94.62 87 PRO A CA 1
ATOM 650 C C . PRO A 1 87 ? -2.948 -1.843 -3.201 1.00 94.62 87 PRO A C 1
ATOM 652 O O . PRO A 1 87 ? -2.695 -2.651 -4.101 1.00 94.62 87 PRO A O 1
ATOM 655 N N . LYS A 1 88 ? -3.052 -0.529 -3.417 1.00 95.19 88 LYS A N 1
ATOM 656 C CA . LYS A 1 88 ? -2.939 0.094 -4.743 1.00 95.19 88 LYS A CA 1
ATOM 657 C C . LYS A 1 88 ? -1.948 1.247 -4.723 1.00 95.19 88 LYS A C 1
ATOM 659 O O . LYS A 1 88 ? -1.950 2.048 -3.798 1.00 95.19 88 LYS A O 1
ATOM 664 N N . VAL A 1 89 ? -1.119 1.332 -5.755 1.00 96.25 89 VAL A N 1
ATOM 665 C CA . VAL A 1 89 ? -0.205 2.461 -5.967 1.00 96.25 89 VAL A CA 1
ATOM 666 C C . VAL A 1 89 ? -1.007 3.625 -6.537 1.00 96.25 89 VAL A C 1
ATOM 668 O O . VAL A 1 89 ? -1.759 3.423 -7.490 1.00 96.25 89 VAL A O 1
ATOM 671 N N . GLU A 1 90 ? -0.848 4.822 -5.975 1.00 95.94 90 GLU A N 1
ATOM 672 C CA . GLU A 1 90 ? -1.585 6.006 -6.444 1.00 95.94 90 GLU A CA 1
ATOM 673 C C . GLU A 1 90 ? -1.051 6.485 -7.808 1.00 95.94 90 GLU A C 1
ATOM 675 O O . GLU A 1 90 ? -1.822 6.715 -8.742 1.00 95.94 90 GLU A O 1
ATOM 680 N N . ASP A 1 91 ? 0.275 6.549 -7.980 1.00 94.81 91 ASP A N 1
ATOM 681 C CA . ASP A 1 91 ? 0.913 6.981 -9.234 1.00 94.81 91 ASP A CA 1
ATOM 682 C C . ASP A 1 91 ? 1.035 5.839 -10.265 1.00 94.81 91 ASP A C 1
ATOM 684 O O . ASP A 1 91 ? 2.112 5.328 -10.597 1.00 94.81 91 ASP A O 1
ATOM 688 N N . THR A 1 92 ? -0.116 5.412 -10.786 1.00 94.62 92 THR A N 1
ATOM 689 C CA . THR A 1 92 ? -0.210 4.371 -11.826 1.00 94.62 92 THR A CA 1
ATOM 690 C C . THR A 1 92 ? 0.444 4.788 -13.147 1.00 94.62 92 THR A C 1
ATOM 692 O O . THR A 1 92 ? 1.011 3.952 -13.857 1.00 94.62 92 THR A O 1
ATOM 695 N N . ARG A 1 93 ? 0.435 6.088 -13.472 1.00 96.00 93 ARG A N 1
ATOM 696 C CA . ARG A 1 93 ? 1.071 6.624 -14.683 1.00 96.00 93 ARG A CA 1
ATOM 697 C C . ARG A 1 93 ? 2.581 6.426 -14.632 1.00 96.00 93 ARG A C 1
ATOM 699 O O . ARG A 1 93 ? 3.167 5.992 -15.626 1.00 96.00 93 ARG A O 1
ATOM 706 N N . ARG A 1 94 ? 3.214 6.722 -13.494 1.00 93.75 94 ARG A N 1
ATOM 707 C CA . ARG A 1 94 ? 4.649 6.499 -13.310 1.00 93.75 94 ARG A CA 1
ATOM 708 C C . ARG A 1 94 ? 4.995 5.019 -13.281 1.00 93.75 94 ARG A C 1
ATOM 710 O O . ARG A 1 94 ? 5.979 4.653 -13.914 1.00 93.75 94 ARG A O 1
ATOM 717 N N . MET A 1 95 ? 4.161 4.161 -12.683 1.00 92.62 95 MET A N 1
ATOM 718 C CA . MET A 1 95 ? 4.339 2.704 -12.810 1.00 92.62 95 MET A CA 1
ATOM 719 C C . MET A 1 95 ? 4.424 2.253 -14.274 1.00 92.62 95 MET A C 1
ATOM 721 O O . MET A 1 95 ? 5.235 1.390 -14.606 1.00 92.62 95 MET A O 1
ATOM 725 N N . GLY A 1 96 ? 3.636 2.848 -15.172 1.00 93.25 96 GLY A N 1
ATOM 726 C CA . GLY A 1 96 ? 3.685 2.542 -16.604 1.00 93.25 96 GLY A CA 1
ATOM 727 C C . GLY A 1 96 ? 4.973 2.992 -17.307 1.00 93.25 96 GLY A C 1
ATOM 728 O O . GLY A 1 96 ? 5.406 2.333 -18.248 1.00 93.25 96 GLY A O 1
ATOM 729 N N . LYS A 1 97 ? 5.605 4.076 -16.843 1.00 94.38 97 LYS A N 1
ATOM 730 C CA . LYS A 1 97 ? 6.703 4.758 -17.553 1.00 94.38 97 LYS A CA 1
ATOM 731 C C . LYS A 1 97 ? 8.097 4.529 -16.972 1.00 94.38 97 LYS A C 1
ATOM 733 O O . LYS A 1 97 ? 9.070 4.623 -17.708 1.00 94.38 97 LYS A O 1
ATOM 738 N N . ASP A 1 98 ? 8.198 4.277 -15.672 1.00 91.81 98 ASP A N 1
ATOM 739 C CA . ASP A 1 98 ? 9.459 4.182 -14.934 1.00 91.81 98 ASP A CA 1
ATOM 740 C C . ASP A 1 98 ? 9.633 2.745 -14.403 1.00 91.81 98 ASP A C 1
ATOM 742 O O . ASP A 1 98 ? 8.993 2.371 -13.413 1.00 91.81 98 ASP A O 1
ATOM 746 N N . PRO A 1 99 ? 10.479 1.914 -15.048 1.00 90.75 99 PRO A N 1
ATOM 747 C CA . PRO A 1 99 ? 10.713 0.535 -14.621 1.00 90.75 99 PRO A CA 1
ATOM 748 C C . PRO A 1 99 ? 11.283 0.429 -13.203 1.00 90.75 99 PRO A C 1
ATOM 750 O O . PRO A 1 99 ? 10.914 -0.484 -12.467 1.00 90.75 99 PRO A O 1
ATOM 753 N N . SER A 1 100 ? 12.135 1.376 -12.791 1.00 90.12 100 SER A N 1
ATOM 754 C CA . SER A 1 100 ? 12.705 1.385 -11.436 1.00 90.12 100 SER A CA 1
ATOM 755 C C . SER A 1 100 ? 11.611 1.632 -10.399 1.00 90.12 100 SER A C 1
ATOM 757 O O . SER A 1 100 ? 11.536 0.927 -9.393 1.00 90.12 100 SER A O 1
ATOM 759 N N . PHE A 1 101 ? 10.723 2.595 -10.670 1.00 92.12 101 PHE A N 1
ATOM 760 C CA . PHE A 1 101 ? 9.566 2.864 -9.818 1.00 92.12 101 PHE A CA 1
ATOM 761 C C . PHE A 1 101 ? 8.608 1.679 -9.754 1.00 92.12 101 PHE A C 1
ATOM 763 O O . PHE A 1 101 ? 8.150 1.336 -8.668 1.00 92.12 101 PHE A O 1
ATOM 770 N N . ARG A 1 102 ? 8.339 1.018 -10.886 1.00 92.31 102 ARG A N 1
ATOM 771 C CA . ARG A 1 102 ? 7.493 -0.181 -10.929 1.00 92.31 102 ARG A CA 1
ATOM 772 C C . ARG A 1 102 ? 8.033 -1.281 -10.019 1.00 92.31 102 ARG A C 1
ATOM 774 O O . ARG A 1 102 ? 7.305 -1.761 -9.158 1.00 92.31 102 ARG A O 1
ATOM 781 N N . VAL A 1 103 ? 9.316 -1.618 -10.150 1.00 92.12 103 VAL A N 1
ATOM 782 C CA . VAL A 1 103 ? 9.967 -2.664 -9.343 1.00 92.12 103 VAL A CA 1
ATOM 783 C C . VAL A 1 103 ? 9.948 -2.317 -7.847 1.00 92.12 103 VAL A C 1
ATOM 785 O O . VAL A 1 103 ? 9.654 -3.176 -7.012 1.00 92.12 103 VAL A O 1
ATOM 788 N N . MET A 1 104 ? 10.195 -1.052 -7.490 1.00 91.50 104 MET A N 1
ATOM 789 C CA . MET A 1 104 ? 10.082 -0.585 -6.101 1.00 91.50 104 MET A CA 1
ATOM 790 C C . MET A 1 104 ? 8.658 -0.685 -5.566 1.00 91.50 104 MET A C 1
ATOM 792 O O . MET A 1 104 ? 8.448 -1.193 -4.463 1.00 91.50 104 MET A O 1
ATOM 796 N N . ALA A 1 105 ? 7.684 -0.216 -6.344 1.00 93.62 105 ALA A N 1
ATOM 797 C CA . ALA A 1 105 ? 6.287 -0.202 -5.952 1.00 93.62 105 ALA A CA 1
ATOM 798 C C . ALA A 1 105 ? 5.740 -1.623 -5.777 1.00 93.62 105 ALA A C 1
ATOM 800 O O . ALA A 1 105 ? 5.117 -1.921 -4.762 1.00 93.62 105 ALA A O 1
ATOM 801 N N . GLU A 1 106 ? 6.051 -2.533 -6.699 1.00 93.81 106 GLU A N 1
ATOM 802 C CA . GLU A 1 106 ? 5.713 -3.954 -6.585 1.00 93.81 106 GLU A CA 1
ATOM 803 C C . GLU A 1 106 ? 6.357 -4.605 -5.357 1.00 93.81 106 GLU A C 1
ATOM 805 O O . GLU A 1 106 ? 5.708 -5.393 -4.664 1.00 93.81 106 GLU A O 1
ATOM 810 N N . SER A 1 107 ? 7.607 -4.251 -5.038 1.00 94.06 107 SER A N 1
ATOM 811 C CA . SER A 1 107 ? 8.254 -4.746 -3.822 1.00 94.06 107 SER A CA 1
ATOM 812 C C . SER A 1 107 ? 7.574 -4.243 -2.546 1.00 94.06 107 SER A C 1
ATOM 814 O O . SER A 1 107 ? 7.295 -5.036 -1.645 1.00 94.06 107 SER A O 1
ATOM 816 N N . ALA A 1 108 ? 7.217 -2.959 -2.490 1.00 93.56 108 ALA A N 1
ATOM 817 C CA . ALA A 1 108 ? 6.483 -2.391 -1.362 1.00 93.56 108 ALA A CA 1
ATOM 818 C C . ALA A 1 108 ? 5.091 -3.030 -1.199 1.00 93.56 108 ALA A C 1
ATOM 820 O O . ALA A 1 108 ? 4.675 -3.369 -0.090 1.00 93.56 108 ALA A O 1
ATOM 821 N N . LEU A 1 109 ? 4.385 -3.272 -2.309 1.00 95.44 109 LEU A N 1
ATOM 822 C CA . LEU A 1 109 ? 3.109 -3.989 -2.319 1.00 95.44 109 LEU A CA 1
ATOM 823 C C . LEU A 1 109 ? 3.243 -5.430 -1.799 1.00 95.44 109 LEU A C 1
ATOM 825 O O . LEU A 1 109 ? 2.3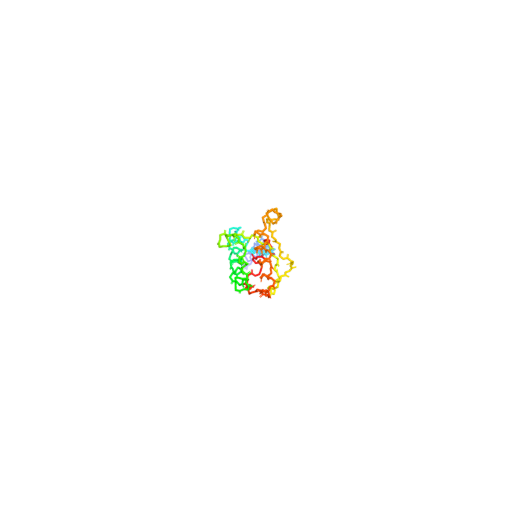11 -5.946 -1.178 1.00 95.44 109 LEU A O 1
ATOM 829 N N . ARG A 1 110 ? 4.369 -6.104 -2.063 1.00 95.31 110 ARG A N 1
ATOM 830 C CA . ARG A 1 110 ? 4.664 -7.431 -1.503 1.00 95.31 110 ARG A CA 1
ATOM 831 C C . ARG A 1 110 ? 4.898 -7.341 0.001 1.00 95.31 110 ARG A C 1
ATOM 833 O O . ARG A 1 110 ? 4.245 -8.066 0.739 1.00 95.31 110 ARG A O 1
ATOM 840 N N . ALA A 1 111 ? 5.737 -6.406 0.444 1.00 95.25 111 ALA A N 1
ATOM 841 C CA . ALA A 1 111 ? 6.035 -6.190 1.859 1.00 95.25 111 ALA A CA 1
ATOM 842 C C . ALA A 1 111 ? 4.766 -5.933 2.688 1.00 95.25 111 ALA A C 1
ATOM 844 O O . ALA A 1 111 ? 4.579 -6.543 3.736 1.00 95.25 111 ALA A O 1
ATOM 845 N N . LEU A 1 112 ? 3.845 -5.108 2.174 1.00 95.06 112 LEU A N 1
ATOM 846 C CA . LEU A 1 112 ? 2.543 -4.855 2.803 1.00 95.06 112 LEU A CA 1
ATOM 847 C C . LEU A 1 112 ? 1.724 -6.131 3.022 1.00 95.06 112 LEU A C 1
ATOM 849 O O . LEU A 1 112 ? 1.078 -6.274 4.054 1.00 95.06 112 LEU A O 1
ATOM 853 N N . ARG A 1 113 ? 1.734 -7.052 2.054 1.00 94.81 113 ARG A N 1
ATOM 854 C CA . ARG A 1 113 ? 1.023 -8.332 2.176 1.00 94.81 113 ARG A CA 1
ATOM 855 C C . ARG A 1 113 ? 1.737 -9.283 3.129 1.00 94.81 113 ARG A C 1
ATOM 857 O O . ARG A 1 113 ? 1.068 -9.979 3.877 1.00 94.81 113 ARG A O 1
ATOM 864 N N . THR A 1 114 ? 3.068 -9.289 3.118 1.00 94.44 114 THR A N 1
ATOM 865 C CA . THR A 1 114 ? 3.889 -10.140 3.988 1.00 94.44 114 THR A CA 1
ATOM 866 C C . THR A 1 114 ? 3.781 -9.747 5.460 1.00 94.44 114 THR A C 1
ATOM 868 O O . THR A 1 114 ? 3.722 -10.631 6.305 1.00 94.44 114 THR A O 1
ATOM 871 N N . CYS A 1 115 ? 3.751 -8.451 5.780 1.00 93.94 115 CYS A N 1
ATOM 872 C CA . CYS A 1 115 ? 3.685 -8.004 7.175 1.00 93.94 115 CYS A CA 1
ATOM 873 C C . CYS A 1 115 ? 2.272 -8.005 7.770 1.00 93.94 115 CYS A C 1
ATOM 875 O O . CYS A 1 115 ? 2.132 -7.791 8.972 1.00 93.94 115 CYS A O 1
ATOM 877 N N . ALA A 1 116 ? 1.223 -8.154 6.956 1.00 92.31 116 ALA A N 1
ATOM 878 C CA . ALA A 1 116 ? -0.134 -8.209 7.482 1.00 92.31 116 ALA A CA 1
ATOM 879 C C . ALA A 1 116 ? -0.308 -9.473 8.356 1.00 92.31 116 ALA A C 1
ATOM 881 O O . ALA A 1 116 ? 0.184 -10.536 7.973 1.00 92.31 116 ALA A O 1
ATOM 882 N N . PRO A 1 117 ? -1.034 -9.404 9.489 1.00 93.44 117 PRO A N 1
ATOM 883 C CA . PRO A 1 117 ? -1.806 -8.265 9.992 1.00 93.44 117 PRO A CA 1
ATOM 884 C C . PRO A 1 117 ? -0.976 -7.226 10.769 1.00 93.44 117 PRO A C 1
ATOM 886 O O . PRO A 1 117 ? -0.029 -7.548 11.482 1.00 93.44 117 PRO A O 1
ATOM 889 N N . PHE A 1 118 ? -1.388 -5.962 10.681 1.00 91.44 118 PHE A N 1
ATOM 890 C CA . PHE A 1 118 ? -0.742 -4.834 11.350 1.00 91.44 118 PHE A CA 1
ATOM 891 C C . PHE A 1 118 ? -1.291 -4.593 12.759 1.00 91.44 118 PHE A C 1
ATOM 893 O O . PHE A 1 118 ? -2.487 -4.701 13.025 1.00 91.44 118 PHE A O 1
ATOM 900 N N . LYS A 1 119 ? -0.419 -4.161 13.670 1.00 88.00 119 LYS A N 1
ATOM 901 C CA . LYS A 1 119 ? -0.804 -3.662 14.993 1.00 88.00 119 LYS A CA 1
ATOM 902 C C . LYS A 1 119 ? -1.282 -2.220 14.857 1.00 88.00 119 LYS A C 1
ATOM 904 O O . LYS A 1 119 ? -0.468 -1.299 14.748 1.00 88.00 119 LYS A O 1
ATOM 909 N N . LEU A 1 120 ? -2.597 -2.024 14.829 1.00 81.06 120 LEU A N 1
ATOM 910 C CA . LEU A 1 120 ? -3.210 -0.700 14.750 1.00 81.06 120 LEU A CA 1
ATOM 911 C C . LEU A 1 120 ? -3.643 -0.229 16.150 1.00 81.06 120 LEU A C 1
ATOM 913 O O . LEU A 1 120 ? -3.971 -1.052 17.007 1.00 81.06 120 LEU A O 1
ATOM 917 N N . PRO A 1 121 ? -3.661 1.087 16.420 1.00 72.12 121 PRO A N 1
ATOM 918 C CA . PRO A 1 121 ? -4.238 1.628 17.646 1.00 72.12 121 PRO A CA 1
ATOM 919 C C . PRO A 1 121 ? -5.776 1.524 17.596 1.00 72.12 121 PRO A C 1
ATOM 921 O O . PRO A 1 121 ? -6.480 2.480 17.271 1.00 72.12 121 PRO A O 1
ATOM 924 N N . TYR A 1 122 ? -6.314 0.331 17.879 1.00 62.97 122 TYR A N 1
ATOM 925 C CA . TYR A 1 122 ? -7.758 0.039 17.839 1.00 62.97 122 TYR A CA 1
ATOM 926 C C . TYR A 1 122 ? -8.568 0.750 18.916 1.00 62.97 122 TYR A C 1
ATOM 928 O O . TYR A 1 122 ? -9.760 0.977 18.721 1.00 62.97 122 TYR A O 1
ATOM 936 N N . ASN A 1 123 ? -7.924 1.194 20.002 1.00 62.56 123 ASN A N 1
ATOM 937 C CA . ASN A 1 123 ? -8.541 2.108 20.969 1.00 62.56 123 ASN A CA 1
ATOM 938 C C . ASN A 1 123 ? -9.052 3.409 20.312 1.00 62.56 123 ASN A C 1
ATOM 940 O O . ASN A 1 123 ? -9.752 4.190 20.950 1.00 62.56 123 ASN A O 1
ATOM 944 N N . GLN A 1 124 ? -8.704 3.634 19.042 1.00 62.34 124 GLN A N 1
ATOM 945 C CA . GLN A 1 124 ? -9.077 4.773 18.225 1.00 62.34 124 GLN A CA 1
ATOM 946 C C . GLN A 1 124 ? -9.682 4.355 16.866 1.00 62.34 124 GLN A C 1
ATOM 948 O O . GLN A 1 124 ? -9.657 5.147 15.931 1.00 62.34 124 GLN A O 1
ATOM 953 N N . TYR A 1 125 ? -10.231 3.138 16.720 1.00 61.62 125 TYR A N 1
ATOM 954 C CA . TYR A 1 125 ? -10.779 2.637 15.441 1.00 61.62 125 TYR A CA 1
ATOM 955 C C . TYR A 1 125 ? -11.829 3.570 14.808 1.00 61.62 125 TYR A C 1
ATOM 957 O O . TYR A 1 125 ? -11.724 3.933 13.634 1.00 61.62 125 TYR A O 1
ATOM 965 N N . ASP A 1 126 ? -12.781 4.065 15.608 1.00 60.19 126 ASP A N 1
ATOM 966 C CA . ASP A 1 126 ? -13.793 5.042 15.171 1.00 60.19 126 ASP A CA 1
ATOM 967 C C . ASP A 1 126 ? -13.198 6.371 14.668 1.00 60.19 126 ASP A C 1
ATOM 969 O O . ASP A 1 126 ? -13.908 7.201 14.108 1.00 60.19 126 ASP A O 1
ATOM 973 N N . MET A 1 127 ? -11.900 6.603 14.874 1.00 57.84 127 MET A N 1
ATOM 974 C CA . MET A 1 127 ? -11.220 7.854 14.547 1.00 57.84 127 MET A CA 1
ATOM 975 C C . MET A 1 127 ? -10.595 7.866 13.153 1.00 57.84 127 MET A C 1
ATOM 977 O O . MET A 1 127 ? -10.262 8.946 12.666 1.00 57.84 127 MET A O 1
ATOM 981 N N . TRP A 1 128 ? -10.420 6.703 12.521 1.00 60.44 128 TRP A N 1
ATOM 982 C CA . TRP A 1 128 ? -9.740 6.589 11.226 1.00 60.44 128 TRP A CA 1
ATOM 983 C C . TRP A 1 128 ? -10.479 5.750 10.180 1.00 60.44 128 TRP A C 1
ATOM 985 O O . TRP A 1 128 ? -10.110 5.823 9.014 1.00 60.44 128 TRP A O 1
ATOM 995 N N . LYS A 1 129 ? -11.525 4.997 10.548 1.00 57.31 129 LYS A N 1
ATOM 996 C CA . LYS A 1 129 ? -12.249 4.107 9.619 1.00 57.31 129 LYS A CA 1
ATOM 997 C C . LYS A 1 129 ? -12.913 4.806 8.413 1.00 57.31 129 LYS A C 1
ATOM 999 O O . LYS A 1 129 ? -13.115 4.151 7.398 1.00 57.31 129 LYS A O 1
ATOM 1004 N N . ASP A 1 130 ? -13.214 6.105 8.521 1.00 55.34 130 ASP A N 1
ATOM 1005 C CA . ASP A 1 130 ? -13.986 6.880 7.531 1.00 55.34 130 ASP A CA 1
ATOM 1006 C C . ASP A 1 130 ? -13.175 7.990 6.811 1.00 55.34 130 ASP A C 1
ATOM 1008 O O . ASP A 1 130 ? -13.772 8.937 6.298 1.00 55.34 130 ASP A O 1
ATOM 1012 N N . ASN A 1 131 ? -11.832 7.925 6.777 1.00 45.53 131 ASN A N 1
ATOM 1013 C CA . ASN A 1 131 ? -10.996 8.862 5.991 1.00 45.53 131 ASN A CA 1
ATOM 1014 C C . ASN A 1 131 ? -10.388 8.223 4.737 1.00 45.53 131 ASN A C 1
ATOM 1016 O O . ASN A 1 131 ? -9.898 7.075 4.827 1.00 45.53 131 ASN A O 1
#

pLDDT: mean 75.88, std 18.09, range [41.28, 96.25]

Radius of gyration: 30.57 Å; chains: 1; bounding box: 82×44×80 Å

Sequence (131 aa):
MLKNLAKDRRAAEIAKAYVPAKVAKQKEDKPKRSALQARLMAAGLGQSVNRQVVPCWSIPAGAKNAGNMRVEIRIRMNPDGTLGASPKVEDTRRMGKDPSFRVMAESALRALRTCAPFKLPYNQYDMWKDN

Secondary structure (DSSP, 8-state):
----SHHHHHHHHHHHS-----------------HHHHHHHHHHHHHHHHHHHGGG----TTSTTGGG----EE--B-TTSSBSS--EES-HHHHHH-HHHHHHHHHHHHHHHHHPSP---GGGGGGTTT-

Foldseek 3Di:
DDDPDVVVVVVVVVVVPDDPPPPPPPPPPPPPDDPVVLVVVQVVQVVQLVVLLVVLQPQDPPQVPSVPDDWDKDFAADLQQATPDQIDTPPVVCCVPPVSNVVRNVRSSVSSNVSPRGDGPSVCVVSHNPD